Protein AF-A0A3M1MU05-F1 (afdb_monomer_lite)

Sequence (120 aa):
MEFNEELRLFRERAANRRATALILAGTRQTDTAALLLATLHPQRVAFLLTDETRDFPERVAAQIGLSPDPQWLRTTAHYTDINQVYRELRTIIDRWADLPREQILVDLTGGTKIMSVGLA

Structure (mmCIF, N/CA/C/O backbone):
data_AF-A0A3M1MU05-F1
#
_entry.id   AF-A0A3M1MU05-F1
#
loop_
_atom_site.group_PDB
_atom_site.id
_atom_site.type_symbol
_atom_site.label_atom_id
_atom_site.label_alt_id
_atom_site.label_comp_id
_atom_site.label_asym_id
_atom_site.label_entity_id
_atom_site.label_seq_id
_atom_site.pdbx_PDB_ins_code
_atom_site.Cartn_x
_atom_site.Cartn_y
_atom_site.Cartn_z
_atom_site.occupancy
_atom_site.B_iso_or_equiv
_atom_site.auth_seq_id
_atom_site.auth_comp_id
_atom_site.auth_asym_id
_atom_site.auth_atom_id
_atom_site.pdbx_PDB_model_num
ATOM 1 N N . MET A 1 1 ? -3.282 23.555 2.151 1.00 59.97 1 MET A N 1
ATOM 2 C CA . MET A 1 1 ? -3.900 22.966 3.355 1.00 59.97 1 MET A CA 1
ATOM 3 C C . MET A 1 1 ? -2.816 22.147 4.017 1.00 59.97 1 MET A C 1
ATOM 5 O O . MET A 1 1 ? -2.132 21.429 3.305 1.00 59.97 1 MET A O 1
ATOM 9 N N . GLU A 1 2 ? -2.583 22.337 5.311 1.00 86.56 2 GLU A N 1
ATOM 10 C CA . GLU A 1 2 ? -1.573 21.565 6.044 1.00 86.56 2 GLU A CA 1
ATOM 11 C C . GLU A 1 2 ? -1.988 20.088 6.102 1.00 86.56 2 GLU A C 1
ATOM 13 O O . GLU A 1 2 ? -3.160 19.799 6.349 1.00 86.56 2 GLU A O 1
ATOM 18 N N . PHE A 1 3 ? -1.049 19.156 5.909 1.00 87.31 3 PHE A N 1
ATOM 19 C CA . PHE A 1 3 ? -1.324 17.707 5.874 1.00 87.31 3 PHE A CA 1
ATOM 20 C C . PHE A 1 3 ? -2.115 17.218 7.099 1.00 87.31 3 PHE A C 1
ATOM 22 O O . PHE A 1 3 ? -3.011 16.389 6.982 1.00 87.31 3 PHE A O 1
ATOM 29 N N . ASN A 1 4 ? -1.836 17.779 8.278 1.00 88.50 4 ASN A N 1
ATOM 30 C CA . ASN A 1 4 ? -2.537 17.428 9.514 1.00 88.50 4 ASN A CA 1
ATOM 31 C C . ASN A 1 4 ? -4.037 17.758 9.472 1.00 88.50 4 ASN A C 1
ATOM 33 O O . ASN A 1 4 ? -4.842 17.019 10.038 1.00 88.50 4 ASN A O 1
ATOM 37 N N . GLU A 1 5 ? -4.417 18.844 8.798 1.00 91.50 5 GLU A N 1
ATOM 38 C CA . GLU A 1 5 ? -5.821 19.222 8.639 1.00 91.50 5 GLU A CA 1
ATOM 39 C C . GLU A 1 5 ? -6.528 18.294 7.648 1.00 91.50 5 GLU A C 1
ATOM 41 O O . GLU A 1 5 ? -7.649 17.846 7.893 1.00 91.50 5 GLU A O 1
ATOM 46 N N . GLU A 1 6 ? -5.843 17.925 6.565 1.00 89.19 6 GLU A N 1
ATOM 47 C CA . GLU A 1 6 ? -6.351 16.936 5.617 1.00 89.19 6 GLU A CA 1
ATOM 48 C C . GLU A 1 6 ? -6.524 15.560 6.276 1.00 89.19 6 GLU A C 1
ATOM 50 O O . GLU A 1 6 ? -7.575 14.935 6.131 1.00 89.19 6 GLU A O 1
ATOM 55 N N . LEU A 1 7 ? -5.556 15.129 7.089 1.00 89.94 7 LEU A N 1
ATOM 56 C CA . LEU A 1 7 ? -5.633 13.894 7.868 1.00 89.94 7 LEU A CA 1
ATOM 57 C C . LEU A 1 7 ? -6.801 13.909 8.858 1.00 89.94 7 LEU A C 1
ATOM 59 O O . LEU A 1 7 ? -7.508 12.907 8.983 1.00 89.94 7 LEU A O 1
ATOM 63 N N . ARG A 1 8 ? -7.037 15.032 9.549 1.00 90.94 8 ARG A N 1
ATOM 64 C CA . ARG A 1 8 ? -8.180 15.188 10.462 1.00 90.94 8 ARG A CA 1
ATOM 65 C C . ARG A 1 8 ? -9.503 15.003 9.716 1.00 90.94 8 ARG A C 1
ATOM 67 O O . ARG A 1 8 ? -10.306 14.153 10.101 1.00 90.94 8 ARG A O 1
ATOM 74 N N . LEU A 1 9 ? -9.699 15.741 8.622 1.00 90.06 9 LEU A N 1
ATOM 75 C CA . LEU A 1 9 ? -10.911 15.665 7.799 1.00 90.06 9 LEU A CA 1
ATOM 76 C C . LEU A 1 9 ? -11.106 14.273 7.185 1.00 90.06 9 LEU A C 1
ATOM 78 O O . LEU A 1 9 ? -12.230 13.772 7.102 1.00 90.06 9 LEU A O 1
ATOM 82 N N . PHE A 1 10 ? -10.021 13.634 6.751 1.00 88.06 10 PHE A N 1
ATOM 83 C CA . PHE A 1 10 ? -10.071 12.296 6.177 1.00 88.06 10 PHE A CA 1
ATOM 84 C C . PHE A 1 10 ? -10.479 11.251 7.224 1.00 88.06 10 PHE A C 1
ATOM 86 O O . PHE A 1 10 ? -11.360 10.433 6.953 1.00 88.06 10 PHE A O 1
ATOM 93 N N . ARG A 1 11 ? -9.930 11.320 8.445 1.00 88.88 11 ARG A N 1
ATOM 94 C CA . ARG A 1 11 ? -10.324 10.450 9.569 1.00 88.88 11 ARG A CA 1
ATOM 95 C C . ARG A 1 11 ? -11.800 10.594 9.934 1.00 88.88 11 ARG A C 1
ATOM 97 O O . ARG A 1 11 ? -12.471 9.582 10.134 1.00 88.88 11 ARG A O 1
ATOM 104 N N . GLU A 1 12 ? -12.314 11.82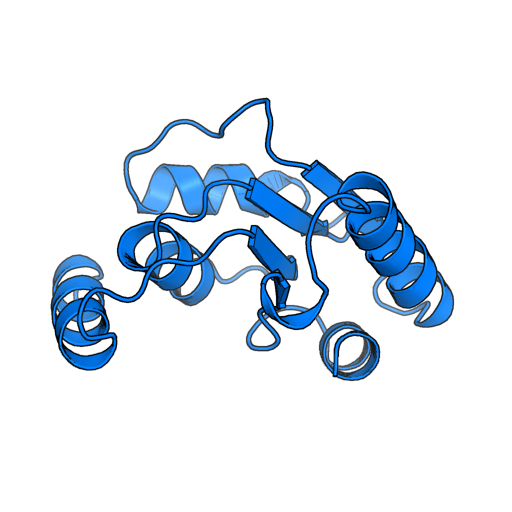3 9.966 1.00 88.81 12 GLU A N 1
ATOM 105 C CA . GLU A 1 12 ? -13.734 12.100 10.227 1.00 88.81 12 GLU A CA 1
ATOM 106 C C . GLU A 1 12 ? -14.641 11.444 9.180 1.00 88.81 12 GLU A C 1
ATOM 108 O O . GLU A 1 12 ? -15.625 10.791 9.526 1.00 88.81 12 GLU A O 1
ATOM 113 N N . ARG A 1 13 ? -14.272 11.539 7.897 1.00 86.81 13 ARG A N 1
ATOM 114 C CA . ARG A 1 13 ? -15.023 10.920 6.792 1.00 86.81 13 ARG A CA 1
ATOM 115 C C . ARG A 1 13 ? -14.911 9.397 6.770 1.00 86.81 13 ARG A C 1
ATOM 117 O O . ARG A 1 13 ? -15.870 8.720 6.410 1.00 86.81 13 ARG A O 1
ATOM 124 N N . ALA A 1 14 ? -13.755 8.854 7.144 1.00 83.00 14 ALA A N 1
ATOM 125 C CA . ALA A 1 14 ? -13.504 7.416 7.164 1.00 83.00 14 ALA A CA 1
ATOM 126 C C . ALA A 1 14 ? -14.156 6.698 8.361 1.00 83.00 14 ALA A C 1
ATOM 128 O O . ALA A 1 14 ? -14.114 5.468 8.411 1.00 83.00 14 ALA A O 1
ATOM 129 N N . ALA A 1 15 ? -14.755 7.433 9.308 1.00 80.19 15 ALA A N 1
ATOM 130 C CA . ALA A 1 15 ? -15.493 6.902 10.456 1.00 80.19 15 ALA A CA 1
ATOM 131 C C . ALA A 1 15 ? -14.724 5.828 11.257 1.00 80.19 15 ALA A C 1
ATOM 133 O O . ALA A 1 15 ? -15.299 4.826 11.678 1.00 80.19 15 ALA A O 1
ATOM 134 N N . ASN A 1 16 ? -13.412 6.018 11.452 1.00 71.19 16 ASN A N 1
ATOM 135 C CA . ASN A 1 16 ? -12.520 5.078 12.154 1.00 71.19 16 ASN A CA 1
ATOM 136 C C . ASN A 1 16 ? -12.469 3.657 11.563 1.00 71.19 16 ASN A C 1
ATOM 138 O O . ASN A 1 16 ? -12.178 2.692 12.278 1.00 71.19 16 ASN A O 1
ATOM 142 N N . ARG A 1 17 ? -12.737 3.502 10.260 1.00 79.81 17 ARG A N 1
ATOM 143 C CA . ARG A 1 17 ? -12.516 2.227 9.571 1.00 79.81 17 ARG A CA 1
ATOM 144 C C . ARG A 1 17 ? -11.066 1.784 9.721 1.00 79.81 17 ARG A C 1
ATOM 146 O O . ARG A 1 17 ? -10.146 2.587 9.607 1.00 79.81 17 ARG A O 1
ATOM 153 N N . ARG A 1 18 ? -10.887 0.482 9.926 1.00 85.69 18 ARG A N 1
ATOM 154 C CA . ARG A 1 18 ? -9.584 -0.178 9.880 1.00 85.69 18 ARG A CA 1
ATOM 155 C C . ARG A 1 18 ? -9.509 -1.089 8.669 1.00 85.69 18 ARG A C 1
ATOM 157 O O . ARG A 1 18 ? -10.532 -1.619 8.238 1.00 85.69 18 ARG A O 1
ATOM 164 N N . ALA A 1 19 ? -8.307 -1.274 8.147 1.00 87.50 19 ALA A N 1
ATOM 165 C CA . ALA A 1 19 ? -8.037 -2.259 7.108 1.00 87.50 19 ALA A CA 1
ATOM 166 C C . ALA A 1 19 ? -7.266 -3.442 7.701 1.00 87.50 19 ALA A C 1
ATOM 168 O O . ALA A 1 19 ? -6.419 -3.261 8.574 1.00 87.50 19 ALA A O 1
ATOM 169 N N . THR A 1 20 ? -7.526 -4.658 7.226 1.00 94.62 20 THR A N 1
AT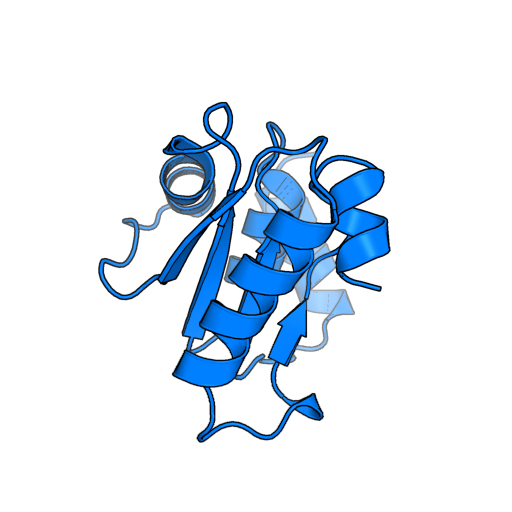OM 170 C CA . THR A 1 20 ? -6.661 -5.798 7.563 1.00 94.62 20 THR A CA 1
ATOM 171 C C . THR A 1 20 ? -5.365 -5.699 6.766 1.00 94.62 20 THR A C 1
ATOM 173 O O . THR A 1 20 ? -4.277 -5.711 7.343 1.00 94.62 20 THR A O 1
ATOM 176 N N . ALA A 1 21 ? -5.479 -5.523 5.448 1.00 96.44 21 ALA A N 1
ATOM 177 C CA . ALA A 1 21 ? -4.346 -5.373 4.551 1.00 96.44 21 ALA A CA 1
ATOM 178 C C . ALA A 1 21 ? -4.558 -4.236 3.542 1.00 96.44 21 ALA A C 1
ATOM 180 O O . ALA A 1 21 ? -5.686 -3.970 3.122 1.00 96.44 21 ALA A O 1
ATOM 181 N N . LEU A 1 22 ? -3.465 -3.577 3.156 1.00 96.38 22 LEU A N 1
ATOM 182 C CA . LEU A 1 22 ? -3.455 -2.474 2.197 1.00 96.38 22 LEU A CA 1
ATOM 183 C C . LEU A 1 22 ? -2.300 -2.636 1.200 1.00 96.38 22 LEU A C 1
ATOM 185 O O . LEU A 1 22 ? -1.144 -2.775 1.600 1.00 96.38 22 LEU A O 1
ATOM 189 N N . ILE A 1 23 ? -2.612 -2.587 -0.093 1.00 96.00 23 ILE A N 1
ATOM 190 C CA . ILE A 1 23 ? -1.644 -2.539 -1.192 1.00 96.00 23 ILE A CA 1
ATOM 191 C C . ILE A 1 23 ? -1.613 -1.114 -1.743 1.00 96.00 23 ILE A C 1
ATOM 193 O O . ILE A 1 23 ? -2.652 -0.577 -2.121 1.00 96.00 23 ILE A O 1
ATOM 197 N N . LEU A 1 24 ? -0.427 -0.513 -1.801 1.00 94.75 24 LEU A N 1
ATOM 198 C CA . LEU A 1 24 ? -0.200 0.845 -2.291 1.00 94.75 24 LEU A CA 1
ATOM 199 C C . LEU A 1 24 ? 0.632 0.814 -3.575 1.00 94.75 24 LEU A C 1
ATOM 201 O O . LEU A 1 24 ? 1.716 0.224 -3.609 1.00 94.75 24 LEU A O 1
ATOM 205 N N . ALA A 1 25 ? 0.150 1.477 -4.623 1.00 92.06 25 ALA A N 1
ATOM 206 C CA . ALA A 1 25 ? 0.917 1.675 -5.846 1.00 92.06 25 ALA A CA 1
ATOM 207 C C . ALA A 1 25 ? 1.959 2.793 -5.663 1.00 92.06 25 ALA A C 1
ATOM 209 O O . ALA A 1 25 ? 1.641 3.896 -5.216 1.00 92.06 25 ALA A O 1
ATOM 210 N N . GLY A 1 26 ? 3.208 2.515 -6.039 1.00 90.56 26 GLY A N 1
ATOM 211 C CA .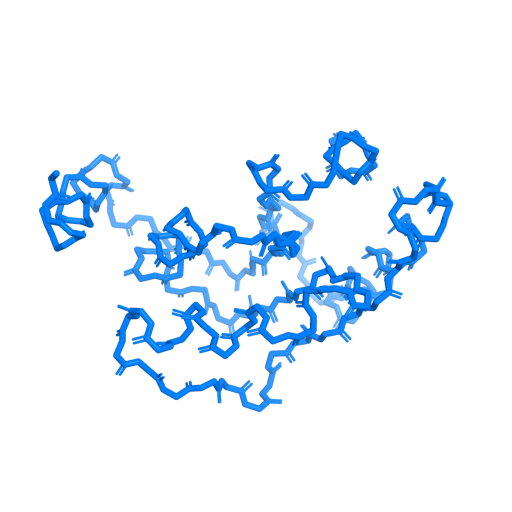 GLY A 1 26 ? 4.305 3.475 -5.992 1.00 90.56 26 GLY A CA 1
ATOM 212 C C . GLY A 1 26 ? 4.044 4.687 -6.883 1.00 90.56 26 GLY A C 1
ATOM 213 O O . GLY A 1 26 ? 3.669 4.566 -8.049 1.00 90.56 26 GLY A O 1
ATOM 214 N N . THR A 1 27 ? 4.258 5.881 -6.340 1.00 90.06 27 THR A N 1
ATOM 215 C CA . THR A 1 27 ? 4.131 7.153 -7.062 1.00 90.06 27 THR A CA 1
ATOM 216 C C . THR A 1 27 ? 5.094 8.185 -6.475 1.00 90.06 27 THR A C 1
ATOM 218 O O . THR A 1 27 ? 5.745 7.957 -5.459 1.00 90.06 27 THR A O 1
ATOM 221 N N . ARG A 1 28 ? 5.218 9.349 -7.115 1.00 90.19 28 ARG A N 1
ATOM 222 C CA . ARG A 1 28 ? 5.999 10.470 -6.576 1.00 90.19 28 ARG A CA 1
ATOM 223 C C . ARG A 1 28 ? 5.244 11.276 -5.517 1.00 90.19 28 ARG A C 1
ATOM 225 O O . ARG A 1 28 ? 5.883 12.082 -4.843 1.00 90.19 28 ARG A O 1
ATOM 232 N N . GLN A 1 29 ? 3.933 11.073 -5.382 1.00 90.94 29 GLN A N 1
ATOM 233 C CA . GLN A 1 29 ? 3.064 11.781 -4.437 1.00 90.94 29 GLN A CA 1
ATOM 234 C C . GLN A 1 29 ? 2.727 10.892 -3.245 1.00 90.94 29 GLN A C 1
ATOM 236 O O . GLN A 1 29 ? 2.159 9.820 -3.412 1.00 90.94 29 GLN A O 1
ATOM 241 N N . THR A 1 30 ? 3.070 11.331 -2.043 1.00 93.75 30 THR A N 1
ATOM 242 C CA . THR A 1 30 ? 2.952 10.528 -0.819 1.00 93.75 30 THR A CA 1
ATOM 243 C C . THR A 1 30 ? 1.667 10.785 -0.039 1.00 93.75 30 THR A C 1
ATOM 245 O O . THR A 1 30 ? 1.310 9.959 0.796 1.00 93.75 30 THR A O 1
ATOM 248 N N . ASP A 1 31 ? 0.941 11.861 -0.350 1.00 92.12 31 ASP A N 1
ATOM 249 C CA . ASP A 1 31 ? -0.193 12.350 0.440 1.00 92.12 31 ASP A CA 1
ATOM 250 C C . ASP A 1 31 ? -1.289 11.296 0.629 1.00 92.12 31 ASP A C 1
ATOM 252 O O . ASP A 1 31 ? -1.611 10.947 1.763 1.00 92.12 31 ASP A O 1
ATOM 256 N N . THR A 1 32 ? -1.815 10.708 -0.450 1.00 91.50 32 THR A N 1
ATOM 257 C CA . THR A 1 32 ? -2.905 9.723 -0.335 1.00 91.50 32 THR A CA 1
ATOM 258 C C . THR A 1 32 ? -2.477 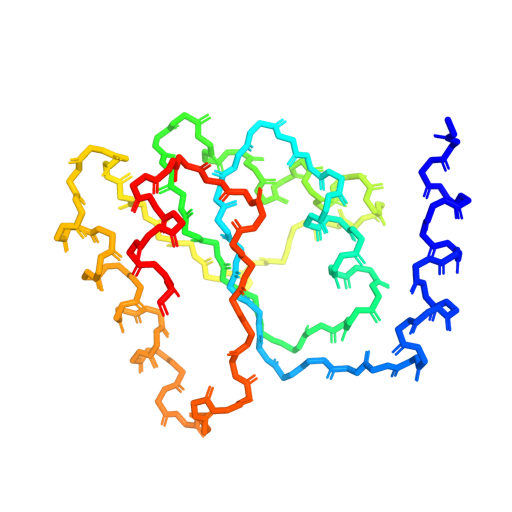8.465 0.415 1.00 91.50 32 THR A C 1
ATOM 260 O O . THR A 1 32 ? -3.194 7.997 1.299 1.00 91.50 32 THR A O 1
ATOM 263 N N . ALA A 1 33 ? -1.285 7.938 0.126 1.00 94.38 33 ALA A N 1
ATOM 264 C CA . ALA A 1 33 ? -0.745 6.773 0.823 1.00 94.38 33 ALA A CA 1
ATOM 265 C C . ALA A 1 33 ? -0.538 7.052 2.321 1.00 94.38 33 ALA A C 1
ATOM 267 O O . ALA A 1 33 ? -0.892 6.225 3.164 1.00 94.38 33 ALA A O 1
ATOM 268 N N . ALA A 1 34 ? -0.024 8.238 2.656 1.00 95.12 34 ALA A N 1
ATOM 269 C CA . ALA A 1 34 ? 0.149 8.702 4.026 1.00 95.12 34 ALA A CA 1
ATOM 270 C C . ALA A 1 34 ? -1.201 8.827 4.753 1.00 95.12 34 ALA A C 1
ATOM 272 O O . ALA A 1 34 ? -1.342 8.325 5.870 1.00 95.12 34 ALA A O 1
ATOM 273 N N . LEU A 1 35 ? -2.215 9.417 4.109 1.00 93.75 35 LEU A N 1
ATOM 274 C CA . LEU A 1 35 ? -3.576 9.520 4.649 1.00 93.75 35 LEU A CA 1
ATOM 275 C C . LEU A 1 35 ? -4.195 8.142 4.903 1.00 93.75 35 LEU A C 1
ATOM 277 O O . LEU A 1 35 ? -4.750 7.911 5.981 1.00 93.75 35 LEU A O 1
ATOM 281 N N . LEU A 1 36 ? -4.077 7.218 3.943 1.00 94.06 36 LEU A N 1
ATOM 282 C CA . LEU A 1 36 ? -4.609 5.859 4.054 1.00 94.06 36 LEU A CA 1
ATOM 283 C C . LEU A 1 36 ? -3.933 5.085 5.188 1.00 94.06 36 LEU A C 1
ATOM 285 O O . LEU A 1 36 ? -4.633 4.520 6.028 1.00 94.06 36 LEU A O 1
ATOM 289 N N . LEU A 1 37 ? -2.599 5.101 5.274 1.00 94.06 37 LEU A N 1
ATOM 290 C CA . LEU A 1 37 ? -1.871 4.420 6.350 1.00 94.06 37 LEU A CA 1
ATOM 291 C C . LEU A 1 37 ? -2.199 5.003 7.726 1.00 94.06 37 LEU A C 1
ATOM 293 O O . LEU A 1 37 ? -2.515 4.252 8.651 1.00 94.06 37 LEU A O 1
ATOM 297 N N . ALA A 1 38 ? -2.172 6.331 7.860 1.00 93.06 38 ALA A N 1
ATOM 298 C CA . ALA A 1 38 ? -2.429 7.005 9.130 1.00 93.06 38 ALA A CA 1
ATOM 299 C C . ALA A 1 38 ? -3.896 6.937 9.577 1.00 93.06 38 ALA A C 1
ATOM 301 O O . ALA A 1 38 ? -4.182 7.218 10.742 1.00 93.06 38 ALA A O 1
ATOM 302 N N . THR A 1 39 ? -4.827 6.612 8.679 1.00 92.88 39 THR A N 1
ATOM 303 C CA . THR A 1 39 ? -6.260 6.530 8.996 1.00 92.88 39 THR A CA 1
ATOM 304 C C . THR A 1 39 ? -6.725 5.098 9.186 1.00 92.88 39 THR A C 1
ATOM 306 O O . THR A 1 39 ? -7.413 4.805 10.160 1.00 92.88 39 THR A O 1
ATOM 309 N N . LEU A 1 40 ? -6.353 4.205 8.270 1.00 92.50 40 LEU A N 1
ATOM 310 C CA . LEU A 1 40 ? -6.848 2.831 8.256 1.00 92.50 40 LEU A CA 1
ATOM 311 C C . LEU A 1 40 ? -6.056 1.904 9.177 1.00 92.50 40 LEU A C 1
ATOM 313 O O . LEU A 1 40 ? -6.537 0.810 9.466 1.00 92.50 40 LEU A O 1
ATOM 317 N N . HIS A 1 41 ? -4.864 2.318 9.618 1.00 92.38 41 HIS A N 1
ATOM 318 C CA . HIS A 1 41 ? -3.981 1.534 10.485 1.00 92.38 41 HIS A CA 1
ATOM 319 C C . HIS A 1 41 ? -3.905 0.047 10.076 1.00 92.38 41 HIS A C 1
ATOM 321 O O . HIS A 1 41 ? -4.231 -0.825 10.889 1.00 92.38 41 HIS A O 1
ATOM 327 N N . PRO A 1 42 ? -3.554 -0.252 8.808 1.00 94.44 42 PRO A N 1
ATOM 328 C CA . PRO A 1 42 ? -3.545 -1.620 8.313 1.00 94.44 42 PRO A CA 1
ATOM 329 C C . PRO A 1 42 ? -2.560 -2.495 9.083 1.00 94.44 42 PRO A C 1
ATOM 331 O O . PRO A 1 42 ? -1.466 -2.055 9.428 1.00 94.44 42 PRO A O 1
ATOM 334 N N . GLN A 1 43 ? -2.930 -3.755 9.306 1.00 94.94 43 GLN A N 1
ATOM 335 C CA . GLN A 1 43 ? -2.047 -4.730 9.956 1.00 94.94 43 GLN A CA 1
ATOM 336 C C . GLN A 1 43 ? -0.958 -5.229 9.003 1.00 94.94 43 GLN A C 1
ATOM 338 O O . GLN A 1 43 ? 0.135 -5.579 9.438 1.00 94.94 43 GLN A O 1
ATOM 343 N N . ARG A 1 44 ? -1.259 -5.283 7.699 1.00 96.75 44 ARG A N 1
ATOM 344 C CA . ARG A 1 44 ? -0.312 -5.664 6.647 1.00 96.75 44 ARG A CA 1
ATOM 345 C C . ARG A 1 44 ? -0.295 -4.618 5.547 1.00 96.75 44 ARG A C 1
ATOM 347 O O . ARG A 1 44 ? -1.345 -4.190 5.073 1.00 96.75 44 ARG A O 1
ATOM 354 N N . VAL A 1 45 ? 0.900 -4.241 5.113 1.00 97.38 45 VAL A N 1
ATOM 355 C CA . VAL A 1 45 ? 1.093 -3.268 4.036 1.00 97.38 45 VAL A CA 1
ATOM 356 C C . VAL A 1 45 ? 1.991 -3.875 2.975 1.00 97.38 45 VAL A C 1
ATOM 358 O O . VAL A 1 45 ? 2.997 -4.517 3.289 1.00 97.38 45 VAL A O 1
ATOM 361 N N . ALA A 1 46 ? 1.625 -3.665 1.719 1.00 97.44 46 ALA A N 1
ATOM 362 C CA . ALA A 1 46 ? 2.463 -3.972 0.579 1.00 97.44 46 ALA A CA 1
ATOM 363 C C . ALA A 1 46 ? 2.576 -2.760 -0.336 1.00 97.44 46 ALA A C 1
ATOM 365 O O . ALA A 1 46 ? 1.619 -2.010 -0.519 1.00 97.44 46 ALA A O 1
ATOM 366 N N . PHE A 1 47 ? 3.738 -2.619 -0.954 1.00 96.38 47 PHE A N 1
ATOM 367 C CA . PHE A 1 47 ? 4.003 -1.621 -1.970 1.00 96.38 47 PHE A CA 1
ATOM 368 C C . PHE A 1 47 ? 4.298 -2.315 -3.296 1.00 96.38 47 PHE A C 1
ATOM 370 O O . PHE A 1 47 ? 5.187 -3.171 -3.381 1.00 96.38 47 PHE A O 1
ATOM 377 N N . LEU A 1 48 ? 3.551 -1.929 -4.327 1.00 94.75 48 LEU A N 1
ATOM 378 C CA . LEU A 1 48 ? 3.819 -2.301 -5.709 1.00 94.75 48 LEU A CA 1
ATOM 379 C C . LEU A 1 48 ? 4.526 -1.128 -6.383 1.00 94.75 48 LEU A C 1
ATOM 381 O O . LEU A 1 48 ? 3.905 -0.116 -6.700 1.00 94.75 48 LEU A O 1
ATOM 385 N N . LEU A 1 49 ? 5.838 -1.248 -6.534 1.00 94.00 49 LEU A N 1
ATOM 386 C CA . LEU A 1 49 ? 6.731 -0.158 -6.909 1.00 94.00 49 LEU A CA 1
ATOM 387 C C . LEU A 1 49 ? 7.236 -0.313 -8.342 1.00 94.00 49 LEU A C 1
ATOM 389 O O . LEU A 1 49 ? 7.117 -1.360 -8.974 1.00 94.00 49 LEU A O 1
ATOM 393 N N . THR A 1 50 ? 7.876 0.741 -8.812 1.00 92.31 50 THR A N 1
ATOM 394 C CA . THR A 1 50 ? 8.746 0.751 -9.986 1.00 92.31 50 THR A CA 1
ATOM 395 C C . THR A 1 50 ? 10.169 1.060 -9.528 1.00 92.31 50 THR A C 1
ATOM 397 O O . THR A 1 50 ? 10.388 1.421 -8.366 1.00 92.31 50 THR A O 1
ATOM 400 N N . ASP A 1 51 ? 11.150 0.969 -10.423 1.00 91.38 51 ASP A N 1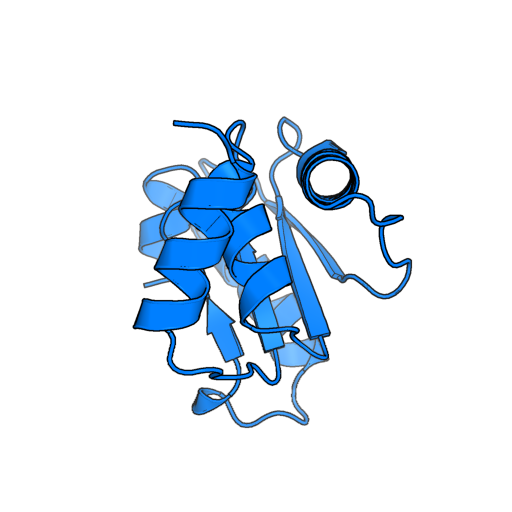
ATOM 401 C CA . ASP A 1 51 ? 12.523 1.357 -10.088 1.00 91.38 51 ASP A CA 1
ATOM 402 C C . ASP A 1 51 ? 12.629 2.824 -9.652 1.00 91.38 51 ASP A C 1
ATOM 404 O O . ASP A 1 51 ? 13.392 3.154 -8.744 1.00 91.38 51 ASP A O 1
ATOM 408 N N . GLU A 1 52 ? 11.803 3.694 -10.230 1.00 91.94 52 GLU A N 1
ATOM 409 C CA . GLU A 1 52 ? 11.762 5.127 -9.941 1.00 91.94 52 GLU A CA 1
ATOM 410 C C . GLU A 1 52 ? 11.031 5.481 -8.639 1.00 91.94 52 GLU A C 1
ATOM 412 O O . GLU A 1 52 ? 11.030 6.647 -8.249 1.00 91.94 52 GLU A O 1
ATOM 417 N N . THR A 1 53 ? 10.369 4.515 -7.996 1.00 94.44 53 THR A N 1
ATOM 418 C CA . THR A 1 53 ? 9.563 4.728 -6.780 1.00 94.44 53 THR A CA 1
ATOM 419 C C . THR A 1 53 ? 9.997 3.824 -5.626 1.00 94.44 53 THR A C 1
ATOM 421 O O . THR A 1 53 ? 9.251 3.625 -4.671 1.00 94.44 53 THR A O 1
ATOM 424 N N . ARG A 1 54 ? 11.220 3.280 -5.676 1.00 94.38 54 ARG A N 1
ATOM 425 C CA . ARG A 1 54 ? 11.767 2.388 -4.636 1.00 94.38 54 ARG A CA 1
ATOM 426 C C . ARG A 1 54 ? 11.816 3.014 -3.241 1.00 94.38 54 ARG A C 1
ATOM 428 O O . ARG A 1 54 ? 11.696 2.283 -2.265 1.00 94.38 54 ARG A O 1
ATOM 435 N N . ASP A 1 55 ? 11.986 4.331 -3.170 1.00 95.25 55 ASP A N 1
ATOM 436 C CA . ASP A 1 55 ? 12.041 5.140 -1.946 1.00 95.25 55 ASP A CA 1
ATOM 437 C C . ASP A 1 55 ? 10.655 5.586 -1.443 1.00 95.25 55 ASP A C 1
ATOM 439 O O . ASP A 1 55 ? 10.538 6.283 -0.433 1.00 95.25 55 ASP A O 1
ATOM 443 N N . PHE A 1 56 ? 9.585 5.229 -2.158 1.00 95.75 56 PHE A N 1
ATOM 444 C CA . PHE A 1 56 ? 8.226 5.633 -1.819 1.00 95.75 56 PHE A CA 1
ATOM 445 C C . PHE A 1 56 ? 7.796 5.199 -0.407 1.00 95.75 56 PHE A C 1
ATOM 447 O O . PHE A 1 56 ? 7.286 6.057 0.318 1.00 95.75 56 PHE A O 1
ATOM 454 N N . PRO A 1 57 ? 8.023 3.945 0.044 1.00 96.56 57 PRO A N 1
ATOM 455 C CA . PRO A 1 57 ? 7.664 3.535 1.402 1.00 96.56 57 PRO A CA 1
ATOM 456 C C . PRO A 1 57 ? 8.329 4.407 2.475 1.00 96.56 57 PRO A C 1
ATOM 458 O O . PRO A 1 57 ? 7.680 4.813 3.440 1.00 96.56 57 PRO A O 1
ATOM 461 N N . GLU A 1 58 ? 9.608 4.740 2.289 1.00 96.62 58 GLU A N 1
ATOM 462 C CA . GLU A 1 58 ? 10.380 5.590 3.194 1.00 96.62 58 GLU A CA 1
ATOM 463 C C . GLU A 1 58 ? 9.792 6.993 3.282 1.00 96.62 58 GLU A C 1
ATOM 465 O O . GLU A 1 58 ? 9.598 7.526 4.375 1.00 96.62 58 GLU A O 1
ATOM 470 N N . ARG A 1 59 ? 9.469 7.581 2.130 1.00 96.31 59 ARG A N 1
ATOM 471 C CA . ARG A 1 59 ? 8.897 8.927 2.066 1.00 96.31 59 ARG A CA 1
ATOM 472 C C . ARG A 1 59 ? 7.502 8.986 2.687 1.00 96.31 59 ARG A C 1
ATOM 474 O O . ARG A 1 59 ? 7.202 9.947 3.393 1.00 96.31 59 ARG A O 1
ATOM 481 N N . VAL A 1 60 ? 6.675 7.960 2.472 1.00 95.94 60 VAL A N 1
ATOM 482 C CA . VAL A 1 60 ? 5.351 7.859 3.100 1.00 95.94 60 VAL A CA 1
ATOM 483 C C . VAL A 1 60 ? 5.481 7.750 4.621 1.00 95.94 60 VAL A C 1
ATOM 485 O O . VAL A 1 60 ? 4.798 8.482 5.333 1.00 95.94 60 VAL A O 1
ATOM 488 N N . ALA A 1 61 ? 6.372 6.889 5.127 1.00 95.56 61 ALA A N 1
ATOM 489 C C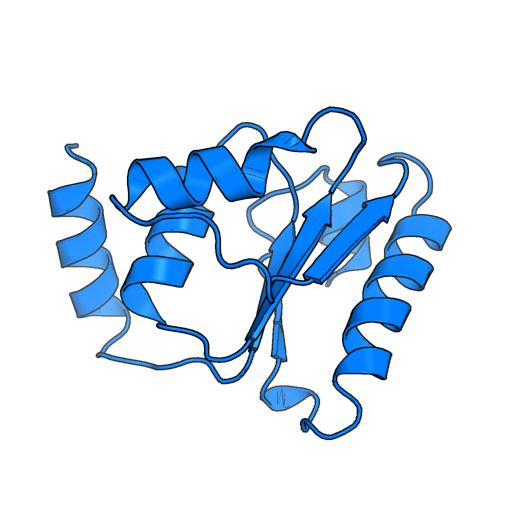A . ALA A 1 61 ? 6.605 6.745 6.564 1.00 95.56 61 ALA A CA 1
ATOM 490 C C . ALA A 1 61 ? 7.082 8.064 7.196 1.00 95.56 61 ALA A C 1
ATOM 492 O O . ALA A 1 61 ? 6.528 8.501 8.207 1.00 95.56 61 ALA A O 1
ATOM 493 N N . ALA A 1 62 ? 8.040 8.740 6.552 1.00 95.06 62 ALA A N 1
ATOM 494 C CA . ALA A 1 62 ? 8.561 10.025 7.007 1.00 95.06 62 ALA A CA 1
ATOM 495 C C . ALA A 1 62 ? 7.467 11.103 7.095 1.00 95.06 62 ALA A C 1
ATOM 497 O O . ALA A 1 62 ? 7.427 11.852 8.071 1.00 95.06 62 ALA A O 1
ATOM 498 N N . GLN A 1 63 ? 6.546 11.152 6.125 1.00 94.00 63 GLN A N 1
ATOM 499 C CA . GLN A 1 63 ? 5.446 12.122 6.114 1.00 94.00 63 GLN A CA 1
ATOM 500 C C . GLN A 1 63 ? 4.498 11.982 7.313 1.00 94.00 63 GLN A C 1
ATOM 502 O O . GLN A 1 63 ? 3.964 12.980 7.791 1.00 94.00 63 GLN A O 1
ATOM 507 N N . ILE A 1 64 ? 4.310 10.764 7.826 1.00 92.88 64 ILE A N 1
ATOM 508 C CA . ILE A 1 64 ? 3.452 10.491 8.991 1.00 92.88 64 ILE A CA 1
ATOM 509 C C . ILE A 1 64 ? 4.245 10.340 10.296 1.00 92.88 64 ILE A C 1
ATOM 511 O O . ILE A 1 64 ? 3.689 9.902 11.302 1.00 92.88 64 ILE A O 1
ATOM 515 N N . GLY A 1 65 ? 5.532 10.706 10.293 1.00 91.38 65 GLY A N 1
ATOM 516 C CA . GLY A 1 65 ? 6.395 10.655 11.475 1.00 91.38 65 GLY A CA 1
ATOM 517 C C . GLY A 1 65 ? 6.697 9.237 11.968 1.00 91.38 65 GLY A C 1
ATOM 518 O O . GLY A 1 65 ? 6.971 9.051 13.152 1.00 91.38 65 GLY A O 1
ATOM 519 N N . LEU A 1 66 ? 6.627 8.236 11.086 1.00 89.56 66 LEU A N 1
ATOM 520 C CA . LEU A 1 66 ? 6.928 6.839 11.394 1.00 89.56 66 LEU A CA 1
ATOM 521 C C . LEU A 1 66 ? 8.258 6.405 10.775 1.00 89.56 66 LEU A C 1
ATOM 523 O O . LEU A 1 66 ? 8.733 6.960 9.786 1.00 89.56 66 LEU A O 1
ATOM 527 N N . SER A 1 67 ? 8.845 5.358 11.352 1.00 90.69 67 SER A N 1
ATOM 528 C CA . SER A 1 67 ? 9.901 4.603 10.677 1.00 90.69 67 SER A CA 1
ATOM 529 C C . SER A 1 67 ? 9.272 3.585 9.719 1.00 90.69 67 SER A C 1
ATOM 531 O O . SER A 1 67 ? 8.227 3.023 10.058 1.00 90.69 67 SER A O 1
ATOM 533 N N . PRO A 1 68 ? 9.879 3.322 8.549 1.00 89.19 68 PRO A N 1
ATOM 534 C CA . PRO A 1 68 ? 9.416 2.267 7.654 1.00 89.19 68 PRO A CA 1
ATOM 535 C C . PRO A 1 68 ? 9.438 0.921 8.376 1.00 89.19 68 PRO A C 1
ATOM 537 O O . PRO A 1 68 ? 10.445 0.557 8.985 1.00 89.19 68 PRO A O 1
ATOM 540 N N . ASP A 1 69 ? 8.341 0.178 8.300 1.00 91.12 69 ASP A N 1
ATOM 541 C CA . ASP A 1 69 ? 8.254 -1.136 8.929 1.00 91.12 69 ASP A CA 1
ATOM 542 C C . ASP A 1 69 ? 9.020 -2.172 8.078 1.00 91.12 69 ASP A C 1
ATOM 544 O O . ASP A 1 69 ? 8.755 -2.297 6.874 1.00 91.12 69 ASP A O 1
ATOM 548 N N . PRO A 1 70 ? 9.964 -2.936 8.660 1.00 90.75 70 PRO A N 1
ATOM 549 C CA . PRO A 1 70 ? 10.685 -3.985 7.939 1.00 90.75 70 PRO A CA 1
ATOM 550 C C . PRO A 1 70 ? 9.781 -5.122 7.434 1.00 90.75 70 PRO A C 1
ATOM 552 O O . PRO A 1 70 ? 10.200 -5.879 6.559 1.00 90.75 70 PRO A O 1
ATOM 555 N N . GLN A 1 71 ? 8.560 -5.262 7.958 1.00 93.44 71 GLN A N 1
ATOM 556 C CA . GLN A 1 71 ? 7.582 -6.263 7.523 1.00 93.44 71 GLN A CA 1
ATOM 557 C C . GLN A 1 71 ? 6.764 -5.828 6.301 1.00 93.44 71 GLN A C 1
ATOM 559 O O . GLN A 1 71 ? 6.035 -6.649 5.737 1.00 93.44 71 GLN A O 1
ATOM 564 N N . TRP A 1 72 ? 6.871 -4.568 5.865 1.00 96.06 72 TRP A N 1
ATOM 565 C CA . TRP A 1 72 ? 6.190 -4.119 4.655 1.00 96.06 72 TRP A CA 1
ATOM 566 C C . TRP A 1 72 ? 6.692 -4.885 3.436 1.00 96.06 72 TRP A C 1
ATOM 568 O O . TRP A 1 72 ? 7.882 -4.879 3.110 1.00 96.06 72 TRP A O 1
ATOM 578 N N . LEU A 1 73 ? 5.760 -5.522 2.728 1.00 97.12 73 LEU A N 1
ATOM 579 C CA . LEU A 1 73 ? 6.083 -6.199 1.482 1.00 97.12 73 LEU A CA 1
ATOM 580 C C . LEU A 1 73 ? 6.405 -5.163 0.408 1.00 97.12 73 LEU A C 1
ATOM 582 O O . LEU A 1 73 ? 5.739 -4.138 0.286 1.00 97.12 73 LEU A O 1
ATOM 586 N N . ARG A 1 74 ? 7.422 -5.451 -0.398 1.00 96.19 74 ARG A N 1
ATOM 587 C CA . ARG A 1 74 ? 7.834 -4.606 -1.517 1.00 96.19 74 ARG A CA 1
ATOM 588 C C . ARG A 1 74 ? 8.004 -5.490 -2.735 1.00 96.19 74 ARG A C 1
ATOM 590 O O . ARG A 1 74 ? 8.730 -6.480 -2.684 1.00 96.19 74 ARG A O 1
ATOM 597 N N . THR A 1 75 ? 7.325 -5.130 -3.809 1.00 95.44 75 THR A N 1
ATOM 598 C CA . THR A 1 75 ? 7.486 -5.755 -5.124 1.00 95.44 75 THR A CA 1
ATOM 599 C C . THR A 1 75 ? 7.794 -4.669 -6.138 1.00 95.44 75 THR A C 1
ATOM 601 O O . THR A 1 75 ? 7.436 -3.507 -5.929 1.00 95.44 75 THR A O 1
ATOM 604 N N . THR A 1 76 ? 8.492 -5.023 -7.212 1.00 93.88 76 THR A N 1
ATOM 605 C CA . THR A 1 76 ? 8.859 -4.074 -8.264 1.00 93.88 76 THR A CA 1
ATOM 606 C C . THR A 1 76 ? 8.411 -4.614 -9.611 1.00 93.88 76 THR A C 1
ATOM 608 O O . THR A 1 76 ? 8.761 -5.732 -9.980 1.00 93.88 76 THR A O 1
ATOM 611 N N . ALA A 1 77 ? 7.667 -3.801 -10.352 1.00 89.81 77 ALA A N 1
ATOM 612 C CA . ALA A 1 77 ? 7.253 -4.074 -11.716 1.00 89.81 77 ALA A CA 1
ATOM 613 C C . ALA A 1 77 ? 7.696 -2.935 -12.643 1.00 89.81 77 ALA A C 1
ATOM 615 O O . ALA A 1 77 ? 7.736 -1.767 -12.246 1.00 89.81 77 ALA A O 1
ATOM 616 N N . HIS A 1 78 ? 7.983 -3.251 -13.905 1.00 86.50 78 HIS A N 1
ATOM 617 C CA . HIS A 1 78 ? 8.078 -2.230 -14.936 1.00 86.50 78 HIS A CA 1
ATOM 618 C C . HIS A 1 78 ? 6.688 -1.676 -15.230 1.00 86.50 78 HIS A C 1
ATOM 620 O O . HIS A 1 78 ? 5.765 -2.404 -15.586 1.00 86.50 78 HIS A O 1
ATOM 626 N N . TYR A 1 79 ? 6.555 -0.355 -15.143 1.00 75.75 79 TYR A N 1
ATOM 627 C CA . TYR A 1 79 ? 5.279 0.347 -15.284 1.00 75.75 79 TYR A CA 1
ATOM 628 C C . TYR A 1 79 ? 4.632 0.250 -16.675 1.00 75.75 79 TYR A C 1
ATOM 630 O O . TYR A 1 79 ? 3.479 0.654 -16.830 1.00 75.75 79 TYR A O 1
ATOM 638 N N . THR A 1 80 ? 5.363 -0.228 -17.685 1.00 81.19 80 THR A N 1
ATOM 639 C CA . THR A 1 80 ? 4.867 -0.475 -19.047 1.00 81.19 80 THR A CA 1
ATOM 640 C C . THR A 1 80 ? 4.487 -1.935 -19.299 1.00 81.19 80 THR A C 1
ATOM 642 O O . THR A 1 80 ? 3.784 -2.202 -20.273 1.00 81.19 80 THR A O 1
ATOM 645 N N . ASP A 1 81 ? 4.901 -2.875 -18.441 1.00 85.69 81 ASP A N 1
ATOM 646 C CA . ASP A 1 81 ? 4.538 -4.292 -18.548 1.00 85.69 81 ASP A CA 1
ATOM 647 C C . ASP A 1 81 ? 3.382 -4.609 -17.591 1.00 85.69 81 ASP A C 1
ATOM 649 O O . ASP A 1 81 ? 3.570 -4.972 -16.428 1.00 85.69 81 ASP A O 1
ATOM 653 N N . ILE A 1 82 ? 2.155 -4.511 -18.106 1.00 83.81 82 ILE A N 1
ATOM 654 C CA . ILE A 1 82 ? 0.946 -4.829 -17.337 1.00 83.81 82 ILE A CA 1
ATOM 655 C C . ILE A 1 82 ? 0.933 -6.282 -16.836 1.00 83.81 82 ILE A C 1
ATOM 657 O O . ILE A 1 82 ? 0.424 -6.559 -15.752 1.00 83.81 82 ILE A O 1
ATOM 661 N N . ASN A 1 83 ? 1.542 -7.221 -17.570 1.00 88.31 83 ASN A N 1
ATOM 662 C CA . ASN A 1 83 ? 1.611 -8.611 -17.129 1.00 88.31 83 ASN A CA 1
ATOM 663 C C . ASN A 1 83 ? 2.543 -8.751 -15.927 1.00 88.31 83 ASN A C 1
ATOM 665 O O . ASN A 1 83 ? 2.287 -9.577 -15.052 1.00 88.31 83 ASN A O 1
ATOM 669 N N . GLN A 1 84 ? 3.607 -7.948 -15.857 1.00 89.62 84 GLN A N 1
ATOM 670 C CA . GLN A 1 84 ? 4.450 -7.892 -14.667 1.00 89.62 84 GLN A CA 1
ATOM 671 C C . GLN A 1 84 ? 3.690 -7.312 -13.477 1.00 89.62 84 GLN A C 1
ATOM 673 O O . GLN A 1 84 ? 3.738 -7.908 -12.407 1.00 89.62 84 GLN A O 1
ATOM 678 N N . VAL A 1 85 ? 2.926 -6.233 -13.670 1.00 87.44 85 VAL A N 1
ATOM 679 C CA . VAL A 1 85 ? 2.053 -5.667 -12.625 1.00 87.44 85 VAL A CA 1
ATOM 680 C C . VAL A 1 85 ? 1.113 -6.743 -12.063 1.00 87.44 85 VAL A C 1
ATOM 682 O O . VAL A 1 85 ? 1.075 -6.933 -10.848 1.00 87.44 85 VAL A O 1
ATOM 685 N N . TYR A 1 86 ? 0.436 -7.518 -12.921 1.00 87.62 86 TYR A N 1
ATOM 686 C CA . TYR A 1 86 ? -0.428 -8.620 -12.475 1.00 87.62 86 TYR A CA 1
ATOM 687 C C . TYR A 1 86 ? 0.334 -9.722 -11.724 1.00 87.62 86 TYR A C 1
ATOM 689 O O . TYR A 1 86 ? -0.160 -10.224 -10.714 1.00 87.62 86 TYR A O 1
ATOM 697 N N . ARG A 1 87 ? 1.530 -10.112 -12.188 1.00 92.75 87 ARG A N 1
ATOM 698 C CA . ARG A 1 87 ? 2.356 -11.138 -11.522 1.00 92.75 87 ARG A CA 1
ATOM 699 C C . ARG A 1 87 ? 2.824 -10.694 -10.136 1.00 92.75 87 ARG A C 1
ATOM 701 O O . ARG A 1 87 ? 2.761 -11.479 -9.190 1.00 92.75 87 ARG A O 1
ATOM 708 N N . GLU A 1 88 ? 3.263 -9.449 -10.000 1.00 93.81 88 GLU A N 1
ATOM 709 C CA . GLU A 1 88 ? 3.730 -8.909 -8.720 1.00 93.81 88 GLU A CA 1
ATOM 710 C C . GLU A 1 88 ? 2.569 -8.698 -7.742 1.00 93.81 88 GLU A C 1
ATOM 712 O O . GLU A 1 88 ? 2.656 -9.100 -6.579 1.00 93.81 88 GLU A O 1
ATOM 717 N N . LEU A 1 89 ? 1.429 -8.188 -8.225 1.00 91.44 89 LEU A N 1
ATOM 718 C CA . LEU A 1 89 ? 0.201 -8.128 -7.434 1.00 91.44 89 LEU A CA 1
ATOM 719 C C . LEU A 1 89 ? -0.202 -9.522 -6.945 1.00 91.44 89 LEU A C 1
ATOM 721 O O . LEU A 1 89 ? -0.482 -9.710 -5.760 1.00 91.44 89 LEU A O 1
ATOM 725 N N . ARG A 1 90 ? -0.193 -10.516 -7.843 1.00 92.69 90 ARG A N 1
ATOM 726 C CA . ARG A 1 90 ? -0.506 -11.904 -7.499 1.00 92.69 90 ARG A CA 1
ATOM 727 C C . ARG A 1 90 ? 0.452 -12.449 -6.441 1.00 92.69 90 ARG A C 1
ATOM 729 O O . ARG A 1 90 ? -0.004 -13.106 -5.515 1.00 92.69 90 ARG A O 1
ATOM 736 N N . THR A 1 91 ? 1.737 -12.113 -6.520 1.00 94.88 91 THR A N 1
ATOM 737 C CA . THR A 1 91 ? 2.740 -12.494 -5.515 1.00 94.88 91 THR A CA 1
ATOM 738 C C . THR A 1 91 ? 2.412 -11.929 -4.129 1.00 94.88 91 THR A C 1
ATOM 740 O O . THR A 1 91 ? 2.513 -12.654 -3.139 1.00 94.88 91 THR A O 1
ATOM 743 N N . ILE A 1 92 ? 1.980 -10.665 -4.030 1.00 95.06 92 ILE A N 1
ATOM 744 C CA . ILE A 1 92 ? 1.526 -10.071 -2.755 1.00 95.06 92 ILE A CA 1
ATOM 745 C C . ILE A 1 92 ? 0.302 -10.827 -2.226 1.00 95.06 92 ILE A C 1
ATOM 747 O O . ILE A 1 92 ? 0.267 -11.266 -1.077 1.00 95.06 92 ILE A O 1
ATOM 751 N N . ILE A 1 93 ? -0.687 -10.998 -3.095 1.00 93.56 93 ILE A N 1
ATOM 752 C CA . ILE A 1 93 ? -1.962 -11.663 -2.828 1.00 93.56 93 ILE A CA 1
ATOM 753 C C . ILE A 1 93 ? -1.751 -13.117 -2.364 1.00 93.56 93 ILE A C 1
ATOM 755 O O . ILE A 1 93 ? -2.440 -13.573 -1.452 1.00 93.56 93 ILE A O 1
ATOM 759 N N . ASP A 1 94 ? -0.789 -13.841 -2.934 1.00 94.94 94 ASP A N 1
ATOM 760 C CA . ASP A 1 94 ? -0.458 -15.216 -2.545 1.00 94.94 94 ASP A CA 1
ATOM 761 C C . ASP A 1 94 ? 0.330 -15.274 -1.223 1.00 94.94 94 ASP A C 1
ATOM 763 O O . ASP A 1 94 ? 0.134 -16.198 -0.434 1.00 94.94 94 ASP A O 1
ATOM 767 N N . ARG A 1 95 ? 1.155 -14.264 -0.905 1.00 96.00 95 ARG A N 1
ATOM 768 C CA . ARG A 1 95 ? 1.783 -14.139 0.430 1.00 96.00 95 ARG A CA 1
ATOM 769 C C . ARG A 1 95 ? 0.774 -13.879 1.544 1.00 96.00 95 ARG A C 1
ATOM 771 O O . ARG A 1 95 ? 1.069 -14.158 2.702 1.00 96.00 95 ARG A O 1
ATOM 778 N N . TRP A 1 96 ? -0.394 -13.349 1.200 1.00 96.31 96 TRP A N 1
ATOM 779 C CA . TRP A 1 96 ? -1.528 -13.164 2.101 1.00 96.31 96 TRP A CA 1
ATOM 780 C C . TRP A 1 96 ? -2.662 -14.147 1.789 1.00 96.31 96 TRP A C 1
ATOM 782 O O . TRP A 1 96 ? -3.834 -13.792 1.890 1.00 96.31 96 TRP A O 1
ATOM 792 N N . ALA A 1 97 ? -2.333 -15.379 1.383 1.00 94.25 97 ALA A N 1
ATOM 793 C CA . ALA A 1 97 ? -3.324 -16.417 1.084 1.00 94.25 97 ALA A CA 1
ATOM 794 C C . ALA A 1 97 ? -4.200 -16.805 2.290 1.00 94.25 97 ALA A C 1
ATOM 796 O O . ALA A 1 97 ? -5.256 -17.405 2.110 1.00 94.25 97 ALA A O 1
ATOM 797 N N . ASP A 1 98 ? -3.775 -16.461 3.506 1.00 96.19 98 ASP A N 1
ATOM 798 C CA . ASP A 1 98 ? -4.546 -16.615 4.738 1.00 96.19 98 ASP A CA 1
ATOM 799 C C . ASP A 1 98 ? -5.639 -15.544 4.919 1.00 96.19 98 ASP A C 1
ATOM 801 O O . ASP A 1 98 ? -6.506 -15.703 5.777 1.00 96.19 98 ASP A O 1
ATOM 805 N N . LEU A 1 99 ? -5.626 -14.466 4.124 1.00 94.06 99 LEU A N 1
ATOM 806 C CA . LEU A 1 99 ? -6.634 -13.408 4.174 1.00 94.06 99 LEU A CA 1
ATOM 807 C C . LEU A 1 99 ? -7.717 -13.600 3.100 1.00 94.06 99 LEU A C 1
ATOM 809 O O . LEU A 1 99 ? -7.392 -13.801 1.924 1.00 94.06 99 LEU A O 1
ATOM 813 N N . PRO A 1 100 ? -9.008 -13.445 3.455 1.00 92.00 100 PRO A N 1
ATOM 814 C CA . PRO A 1 100 ? -10.071 -13.306 2.466 1.00 92.00 100 PRO A CA 1
ATOM 815 C C . PRO A 1 100 ? -9.813 -12.098 1.557 1.00 92.00 100 PRO A C 1
ATOM 817 O O . PRO A 1 100 ? -9.335 -11.055 2.014 1.00 92.00 100 PRO A O 1
ATOM 820 N N . ARG A 1 101 ? -10.119 -12.221 0.260 1.00 87.44 101 ARG A N 1
ATOM 821 C CA . ARG A 1 101 ? -9.783 -11.191 -0.744 1.00 87.44 101 ARG A CA 1
ATOM 822 C C . ARG A 1 101 ? -10.473 -9.862 -0.460 1.00 87.44 101 ARG A C 1
ATOM 824 O O . ARG A 1 101 ? -9.871 -8.814 -0.651 1.00 87.44 101 ARG A O 1
ATOM 831 N N . GLU A 1 102 ? -11.684 -9.911 0.077 1.00 86.69 102 GLU A N 1
ATOM 832 C CA . GLU A 1 102 ? -12.471 -8.756 0.504 1.00 86.69 102 GLU A CA 1
ATOM 833 C C . GLU A 1 102 ? -11.835 -7.952 1.653 1.00 86.69 102 GLU A C 1
ATOM 835 O O . GLU A 1 102 ? -12.250 -6.824 1.909 1.00 86.69 102 GLU A O 1
ATOM 840 N N . GLN A 1 103 ? -10.826 -8.502 2.339 1.00 90.38 103 GLN A N 1
ATOM 841 C CA . GLN A 1 103 ? -10.090 -7.810 3.404 1.00 90.38 103 GLN A CA 1
ATOM 842 C C . GLN A 1 103 ? -8.802 -7.127 2.920 1.00 90.38 103 GLN A C 1
ATOM 844 O O . GLN A 1 103 ? -8.115 -6.477 3.717 1.00 90.38 103 GLN A O 1
ATOM 849 N N . ILE A 1 104 ? -8.461 -7.276 1.637 1.00 92.81 104 ILE A N 1
ATOM 850 C CA . ILE A 1 104 ? -7.285 -6.667 1.019 1.00 92.81 104 ILE A CA 1
ATOM 851 C C . ILE A 1 104 ? -7.743 -5.429 0.253 1.00 92.81 104 ILE A C 1
ATOM 853 O O . ILE A 1 104 ? -8.379 -5.529 -0.794 1.00 92.81 104 ILE A O 1
ATOM 857 N N . LEU A 1 105 ? -7.410 -4.251 0.772 1.00 91.88 105 LEU A N 1
ATOM 858 C CA . LEU A 1 105 ? -7.652 -2.996 0.070 1.00 91.88 105 LEU A CA 1
ATOM 859 C C . LEU A 1 105 ? -6.508 -2.713 -0.898 1.00 91.88 105 LEU A C 1
ATOM 861 O O . LEU A 1 105 ? -5.343 -2.951 -0.579 1.00 91.88 105 LEU A O 1
ATOM 865 N N . VAL A 1 106 ? -6.838 -2.158 -2.057 1.00 90.50 106 VAL A N 1
ATOM 866 C CA . VAL A 1 106 ? -5.864 -1.750 -3.069 1.00 90.50 106 VAL A CA 1
ATOM 867 C C . VAL A 1 106 ? -6.089 -0.280 -3.386 1.00 90.50 106 VAL A C 1
ATOM 869 O O . VAL A 1 106 ? -7.198 0.124 -3.732 1.00 90.50 106 VAL A O 1
ATOM 872 N N . ASP A 1 107 ? -5.044 0.528 -3.236 1.00 86.88 107 ASP A N 1
ATOM 873 C CA . ASP A 1 107 ? -5.069 1.933 -3.617 1.00 86.88 107 ASP A CA 1
ATOM 874 C C . ASP A 1 107 ? -4.740 2.099 -5.104 1.00 86.88 107 ASP A C 1
ATOM 876 O O . ASP A 1 107 ? -3.634 1.798 -5.558 1.00 86.88 107 ASP A O 1
ATOM 880 N N . LEU A 1 108 ? -5.721 2.615 -5.843 1.00 78.44 108 LEU A N 1
ATOM 881 C CA . LEU A 1 108 ? -5.645 2.897 -7.279 1.00 78.44 108 LEU A CA 1
ATOM 882 C C . LEU A 1 108 ? -5.402 4.377 -7.584 1.00 78.44 108 LEU A C 1
ATOM 884 O O . LEU A 1 108 ? -5.382 4.764 -8.753 1.00 78.44 108 LEU A O 1
ATOM 888 N N . THR A 1 109 ? -5.277 5.219 -6.555 1.00 75.81 109 THR A N 1
ATOM 889 C CA . THR A 1 109 ? -5.123 6.671 -6.726 1.00 75.81 109 THR A CA 1
ATOM 890 C C . THR A 1 109 ? -3.713 7.057 -7.179 1.00 75.81 109 THR A C 1
ATOM 892 O O . THR A 1 109 ? -3.540 8.088 -7.830 1.00 75.81 109 THR A O 1
ATOM 895 N N . GLY A 1 110 ? -2.720 6.216 -6.868 1.00 64.12 110 GLY A N 1
ATOM 896 C CA . GLY A 1 110 ? -1.339 6.309 -7.337 1.00 64.12 110 GLY A CA 1
ATOM 897 C C . GLY A 1 110 ? -1.003 5.330 -8.470 1.00 64.12 110 GLY A C 1
ATOM 898 O O . GLY A 1 110 ? -1.854 4.607 -8.986 1.00 64.12 110 GLY A O 1
ATOM 899 N N . GLY A 1 111 ? 0.278 5.287 -8.844 1.00 57.03 111 GLY A N 1
ATOM 900 C CA . GLY A 1 111 ? 0.779 4.470 -9.952 1.00 57.03 111 GLY A CA 1
ATOM 901 C C . GLY A 1 111 ? 0.591 5.111 -11.330 1.00 57.03 111 GLY A C 1
ATOM 902 O O . GLY A 1 111 ? -0.027 6.164 -11.494 1.00 57.03 111 GLY A O 1
ATOM 903 N N . THR A 1 112 ? 1.175 4.495 -12.359 1.00 61.84 112 THR A N 1
ATOM 904 C CA . THR A 1 112 ? 0.880 4.878 -13.748 1.00 61.84 112 THR A CA 1
ATOM 905 C C . THR A 1 112 ? -0.521 4.403 -14.134 1.00 61.84 112 THR A C 1
ATOM 907 O O . THR A 1 112 ? -1.046 3.467 -13.537 1.00 61.84 112 THR A O 1
ATOM 910 N N . LYS A 1 113 ? -1.117 4.970 -15.195 1.00 65.00 113 LYS A N 1
ATOM 911 C CA . LYS A 1 113 ? -2.432 4.517 -15.698 1.00 65.00 113 LYS A CA 1
ATOM 912 C C . LYS A 1 113 ? -2.488 3.002 -15.950 1.00 65.00 113 LYS A C 1
ATOM 914 O O . LYS A 1 113 ? -3.530 2.392 -15.757 1.00 65.00 113 LYS A O 1
ATOM 919 N N . ILE A 1 114 ? -1.369 2.406 -16.367 1.00 56.53 114 ILE A N 1
ATOM 920 C CA . ILE A 1 114 ? -1.251 0.962 -16.604 1.00 56.53 114 ILE A CA 1
ATOM 921 C C . ILE A 1 114 ? -1.318 0.187 -15.282 1.00 56.53 114 ILE A C 1
ATOM 923 O O . ILE A 1 114 ? -1.990 -0.837 -15.215 1.00 56.53 114 ILE A O 1
ATOM 927 N N . MET A 1 115 ? -0.681 0.693 -14.223 1.00 51.56 115 MET A N 1
ATOM 928 C CA . MET A 1 115 ? -0.760 0.092 -12.890 1.00 51.56 115 MET A CA 1
ATOM 929 C C . MET A 1 115 ? -2.172 0.187 -12.316 1.00 51.56 115 MET A C 1
ATOM 931 O O . MET A 1 115 ? -2.690 -0.817 -11.847 1.00 51.56 115 MET A O 1
ATOM 935 N N . SER A 1 116 ? -2.823 1.351 -12.409 1.00 59.53 116 SER A N 1
ATOM 936 C CA . SER A 1 116 ? -4.189 1.522 -11.900 1.00 59.53 116 SER A CA 1
ATOM 937 C C . SER A 1 116 ? -5.188 0.607 -12.619 1.00 59.53 116 SER A C 1
ATOM 939 O O . SER A 1 116 ? -6.058 0.042 -11.970 1.00 59.53 116 SER A O 1
ATOM 941 N N . VAL A 1 117 ? -5.046 0.411 -13.939 1.00 57.66 117 VAL A N 1
ATOM 942 C CA . VAL A 1 117 ? -5.880 -0.539 -14.704 1.00 57.66 117 VAL A CA 1
ATOM 943 C C . VAL A 1 117 ? -5.577 -1.989 -14.331 1.00 57.66 117 VAL A C 1
ATOM 945 O O . VAL A 1 117 ? -6.500 -2.779 -14.221 1.00 57.66 117 VAL A O 1
ATOM 948 N N . GLY A 1 118 ? -4.309 -2.349 -14.114 1.00 50.31 118 GLY A N 1
ATOM 949 C CA . GLY A 1 118 ? -3.940 -3.708 -13.701 1.00 50.31 118 GLY A CA 1
ATOM 950 C C . GLY A 1 118 ? -4.355 -4.075 -12.270 1.00 50.31 118 GLY A C 1
ATOM 951 O O . GLY A 1 118 ? -4.235 -5.227 -11.866 1.00 50.31 118 GLY A O 1
ATOM 952 N N . LEU A 1 119 ? -4.808 -3.103 -11.485 1.00 56.16 119 LEU A N 1
ATOM 953 C CA . LEU A 1 119 ? -5.232 -3.292 -10.103 1.00 56.16 119 LEU A CA 1
ATOM 954 C C . LEU A 1 119 ? -6.765 -3.177 -9.926 1.00 56.16 119 LEU A C 1
ATOM 956 O O . LEU A 1 119 ? -7.251 -3.482 -8.837 1.00 56.16 119 LEU A O 1
ATOM 960 N N . ALA A 1 120 ? -7.497 -2.726 -10.954 1.00 56.56 120 ALA A N 1
ATOM 961 C CA . ALA A 1 120 ? -8.957 -2.554 -10.967 1.00 56.56 120 ALA A CA 1
ATOM 962 C C . ALA A 1 120 ? -9.682 -3.814 -11.463 1.00 56.56 120 ALA A C 1
ATOM 964 O O . ALA A 1 120 ? -10.750 -4.126 -10.891 1.00 56.56 120 ALA A O 1
#

pLDDT: mean 87.96, std 11.1, range [50.31, 97.44]

Secondary structure (DSSP, 8-state):
--HHHHHHHHHHHHTT---SEEEEE--S--HHHHHHHHHH--SEEEEEE-GGGTTHHHHHHHHTT-PPPTT-EEEE--TT-HHHHHHHHHHHHHHTTTS-GGGEEEE-SSS-HHHHHHH-

Foldseek 3Di:
DDLVVVLVVLLVVCVQAAAQEEEEEFAPDQSVVLSCCSRRVYPAYEYEYEPVRPCNQVVSQVSNVHGRDPRYHYDYDDLPDLVRLLVRVVVVCVVVVVDDPVRYHYDLVDGDPSNSVSVD

Radius of gyration: 13.77 Å; chains: 1; bounding box: 28×40×31 Å